Protein AF-A0ABD2QMC4-F1 (afdb_monomer)

Radius of gyration: 24.43 Å; Cα contacts (8 Å, |Δi|>4): 180; chains: 1; bounding box: 41×38×92 Å

pLDDT: mean 71.15, std 22.81, range [29.83, 97.75]

Structure (mmCIF, N/CA/C/O backbone):
data_AF-A0ABD2QMC4-F1
#
_entry.id   AF-A0ABD2QMC4-F1
#
loop_
_atom_site.group_PDB
_atom_site.id
_atom_site.type_symbol
_atom_site.label_atom_id
_atom_site.label_alt_id
_atom_site.label_comp_id
_atom_site.label_asym_id
_atom_site.label_entity_id
_atom_site.label_seq_id
_atom_site.pdbx_PDB_ins_code
_atom_site.Cartn_x
_atom_site.Cartn_y
_atom_site.Cartn_z
_atom_site.occupancy
_atom_site.B_iso_or_equiv
_atom_site.auth_seq_id
_atom_site.auth_comp_id
_atom_site.auth_asym_id
_atom_site.auth_atom_id
_atom_site.pdbx_PDB_model_num
ATOM 1 N N . MET A 1 1 ? 5.573 16.811 -3.457 1.00 61.91 1 MET A N 1
ATOM 2 C CA . MET A 1 1 ? 4.687 16.135 -4.426 1.00 61.91 1 MET A CA 1
ATOM 3 C C . MET A 1 1 ? 3.843 15.176 -3.628 1.00 61.91 1 MET A C 1
ATOM 5 O O . MET A 1 1 ? 4.402 14.516 -2.766 1.00 61.91 1 MET A O 1
ATOM 9 N N . GLU A 1 2 ? 2.540 15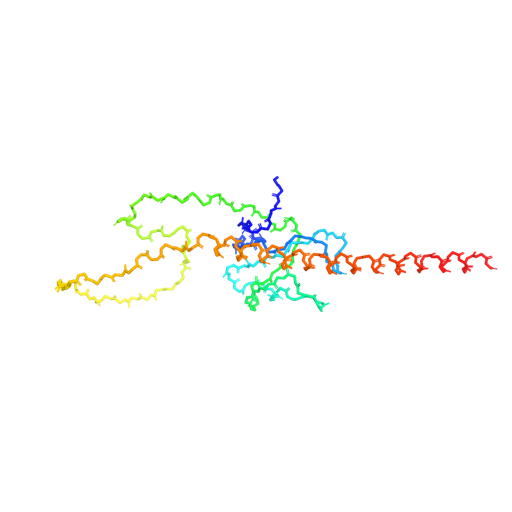.156 -3.865 1.00 88.06 2 GLU A N 1
ATOM 10 C CA . GLU A 1 2 ? 1.643 14.200 -3.220 1.00 88.06 2 GLU A CA 1
ATOM 11 C C . GLU A 1 2 ? 1.618 12.908 -4.040 1.00 88.06 2 GLU A C 1
ATOM 13 O O . GLU A 1 2 ? 1.623 12.954 -5.273 1.00 88.06 2 GLU A O 1
ATOM 18 N N . PHE A 1 3 ? 1.657 11.768 -3.359 1.00 93.50 3 PHE A N 1
ATOM 19 C CA . PHE A 1 3 ? 1.566 10.464 -3.999 1.00 93.50 3 PHE A CA 1
ATOM 20 C C . PHE A 1 3 ? 0.110 10.108 -4.300 1.00 93.50 3 PHE A C 1
ATOM 22 O O . PHE A 1 3 ? -0.778 10.400 -3.503 1.00 93.50 3 PHE A O 1
ATOM 29 N N . ILE A 1 4 ? -0.128 9.416 -5.415 1.00 92.31 4 ILE A N 1
ATOM 30 C CA . ILE A 1 4 ? -1.463 8.941 -5.803 1.00 92.31 4 ILE A CA 1
ATOM 31 C C . ILE A 1 4 ? -1.474 7.432 -6.058 1.00 92.31 4 ILE A C 1
ATOM 33 O O . ILE A 1 4 ? -0.461 6.834 -6.420 1.00 92.31 4 ILE A O 1
ATOM 37 N N . VAL A 1 5 ? -2.636 6.798 -5.888 1.00 90.31 5 VAL A N 1
ATOM 38 C CA . VAL A 1 5 ? -2.830 5.394 -6.286 1.00 90.31 5 VAL A CA 1
ATOM 39 C C . VAL A 1 5 ? -2.607 5.255 -7.798 1.00 90.31 5 VAL A C 1
ATOM 41 O O . VAL A 1 5 ? -2.987 6.129 -8.570 1.00 90.31 5 VAL A O 1
ATOM 44 N N . GLY A 1 6 ? -1.953 4.172 -8.214 1.00 88.25 6 GLY A N 1
ATOM 45 C CA . GLY A 1 6 ? -1.516 3.920 -9.589 1.00 88.25 6 GLY A CA 1
ATOM 46 C C . GLY A 1 6 ? -0.139 4.501 -9.927 1.00 88.25 6 GLY A C 1
ATOM 47 O O . GLY A 1 6 ? 0.441 4.142 -10.951 1.00 88.25 6 GLY A O 1
ATOM 48 N N . GLN A 1 7 ? 0.433 5.357 -9.074 1.00 92.38 7 GLN A N 1
ATOM 49 C CA . GLN A 1 7 ? 1.735 5.966 -9.333 1.00 92.38 7 GLN A CA 1
ATOM 50 C C . GLN A 1 7 ? 2.883 4.956 -9.215 1.00 92.38 7 GLN A C 1
ATOM 52 O O . GLN A 1 7 ? 2.951 4.179 -8.259 1.00 92.38 7 GLN A O 1
ATOM 57 N N . ARG A 1 8 ? 3.834 5.034 -10.159 1.00 94.69 8 ARG A N 1
ATOM 58 C CA . ARG A 1 8 ? 5.117 4.323 -10.092 1.00 94.69 8 ARG A CA 1
ATOM 59 C C . ARG A 1 8 ? 6.045 4.958 -9.064 1.00 94.69 8 ARG A C 1
ATOM 61 O O . ARG A 1 8 ? 6.282 6.169 -9.079 1.00 94.69 8 ARG A O 1
ATOM 68 N N . VAL A 1 9 ? 6.597 4.123 -8.196 1.00 96.25 9 VAL A N 1
ATOM 69 C CA . VAL A 1 9 ? 7.483 4.532 -7.104 1.00 96.25 9 VAL A CA 1
ATOM 70 C C . VAL A 1 9 ? 8.622 3.541 -6.920 1.00 96.25 9 VAL A C 1
ATOM 72 O O . VAL A 1 9 ? 8.569 2.410 -7.401 1.00 96.25 9 VAL A O 1
ATOM 75 N N . LEU A 1 10 ? 9.649 3.987 -6.208 1.00 96.75 10 LEU A N 1
ATOM 76 C CA . LEU A 1 10 ? 10.735 3.159 -5.707 1.00 96.75 10 LEU A CA 1
ATOM 77 C C . LEU A 1 10 ? 10.579 3.026 -4.189 1.00 96.75 10 LEU A C 1
ATOM 79 O O . LEU A 1 10 ? 10.310 4.015 -3.500 1.00 96.75 10 LEU A O 1
ATOM 83 N N . TYR A 1 11 ? 10.744 1.809 -3.677 1.00 96.88 11 TYR A N 1
ATOM 84 C CA . TYR A 1 11 ? 10.557 1.459 -2.275 1.00 96.88 11 TYR A CA 1
ATOM 85 C C . TYR A 1 11 ? 11.881 1.136 -1.575 1.00 96.88 11 TYR A C 1
ATOM 87 O O . TYR A 1 11 ? 12.685 0.324 -2.036 1.00 96.88 11 TYR A O 1
ATOM 95 N N . GLY A 1 12 ? 12.067 1.719 -0.390 1.00 94.56 12 GLY A N 1
ATOM 96 C CA . GLY A 1 12 ? 13.141 1.352 0.528 1.00 94.56 12 GLY A CA 1
ATOM 97 C C . GLY A 1 12 ? 14.530 1.818 0.085 1.00 94.56 12 GLY A C 1
ATOM 98 O O . GLY A 1 12 ? 14.678 2.715 -0.737 1.00 94.56 12 GLY A O 1
ATOM 99 N N . LYS A 1 13 ? 15.570 1.236 0.696 1.00 92.19 13 LYS A N 1
ATOM 100 C CA . LYS A 1 13 ? 16.975 1.595 0.414 1.00 92.19 13 LYS A CA 1
ATOM 101 C C . LYS A 1 13 ? 17.488 1.000 -0.896 1.00 92.19 13 LYS A C 1
ATOM 103 O O . LYS A 1 13 ? 18.397 1.554 -1.496 1.00 92.19 13 LYS A O 1
ATOM 108 N N . GLU A 1 14 ? 16.908 -0.122 -1.301 1.00 92.81 14 GLU A N 1
ATOM 109 C CA . GLU A 1 14 ? 17.258 -0.856 -2.519 1.00 92.81 14 GLU A CA 1
ATOM 110 C C . GLU A 1 14 ? 16.527 -0.309 -3.753 1.00 92.81 14 GLU A C 1
ATOM 112 O O . GLU A 1 14 ? 16.714 -0.825 -4.847 1.00 92.81 14 GLU A O 1
ATOM 117 N N . PHE A 1 15 ? 15.714 0.745 -3.588 1.00 94.81 15 PHE A N 1
ATOM 118 C CA . PHE A 1 15 ? 14.947 1.376 -4.663 1.00 94.81 15 PHE A CA 1
ATOM 119 C C . PHE A 1 15 ? 14.114 0.371 -5.472 1.00 94.81 15 PHE A C 1
ATOM 121 O O . PHE A 1 15 ? 14.063 0.429 -6.699 1.00 94.81 15 PHE A O 1
ATOM 128 N N . LEU A 1 16 ? 13.437 -0.545 -4.776 1.00 96.12 16 LEU A N 1
ATOM 129 C CA . LEU A 1 16 ? 12.651 -1.594 -5.414 1.00 96.12 16 LEU A CA 1
ATOM 130 C C . LEU A 1 16 ? 11.462 -0.980 -6.170 1.00 96.12 16 LEU A C 1
ATOM 132 O O . LEU A 1 16 ? 10.680 -0.245 -5.558 1.00 96.12 16 LEU A O 1
ATOM 136 N N . PRO A 1 17 ? 11.307 -1.247 -7.474 1.00 96.56 17 PRO A N 1
ATOM 137 C CA . PRO A 1 17 ? 10.245 -0.651 -8.267 1.00 96.56 17 PRO A CA 1
ATOM 138 C C . PRO A 1 17 ? 8.878 -1.267 -7.939 1.00 96.56 17 PRO A C 1
ATOM 140 O O . PRO A 1 17 ? 8.754 -2.464 -7.674 1.00 96.56 17 PRO A O 1
ATOM 143 N N . GLY A 1 18 ? 7.840 -0.431 -7.965 1.00 96.31 18 GLY A N 1
ATOM 144 C CA . GLY A 1 18 ? 6.464 -0.864 -7.745 1.00 96.31 18 GLY A CA 1
ATOM 145 C C . GLY A 1 18 ? 5.423 0.213 -8.042 1.00 96.31 18 GLY A C 1
ATOM 146 O O . GLY A 1 18 ? 5.732 1.300 -8.544 1.00 96.31 18 GLY A O 1
ATOM 147 N N . ILE A 1 19 ? 4.168 -0.103 -7.727 1.00 96.25 19 ILE A N 1
ATOM 148 C CA . ILE A 1 19 ? 3.002 0.779 -7.881 1.00 96.25 19 ILE A CA 1
ATOM 149 C C . ILE A 1 19 ? 2.316 0.972 -6.534 1.00 96.25 19 ILE A C 1
ATOM 151 O O . ILE A 1 19 ? 2.139 0.018 -5.776 1.00 96.25 19 ILE A O 1
ATOM 155 N N . ILE A 1 20 ? 1.872 2.197 -6.256 1.00 96.06 20 ILE A N 1
ATOM 156 C CA . ILE A 1 20 ? 0.985 2.468 -5.123 1.00 96.06 20 ILE A CA 1
ATOM 157 C C . ILE A 1 20 ? -0.399 1.889 -5.420 1.00 96.06 20 ILE A C 1
ATOM 159 O O . ILE A 1 20 ? -1.098 2.369 -6.307 1.00 96.06 20 ILE A O 1
ATOM 163 N N . ALA A 1 21 ? -0.823 0.891 -4.656 1.00 94.38 21 ALA A N 1
ATOM 164 C CA . ALA A 1 21 ? -2.144 0.278 -4.767 1.00 94.38 21 ALA A CA 1
ATOM 165 C C . ALA A 1 21 ? -3.131 0.787 -3.711 1.00 94.38 21 ALA A C 1
ATOM 167 O O . ALA A 1 21 ? -4.337 0.660 -3.894 1.00 94.38 21 ALA A O 1
ATOM 168 N N . TYR A 1 22 ? -2.637 1.379 -2.623 1.00 93.81 22 TYR A N 1
ATOM 169 C CA . TYR A 1 22 ? -3.468 1.882 -1.536 1.00 93.81 22 TYR A CA 1
ATOM 170 C C . TYR A 1 22 ? -2.835 3.112 -0.877 1.00 93.81 22 TYR A C 1
ATOM 172 O O . TYR A 1 22 ? -1.627 3.147 -0.651 1.00 93.81 22 TYR A O 1
ATOM 180 N N . ILE A 1 23 ? -3.666 4.096 -0.532 1.00 93.19 23 ILE A N 1
ATOM 181 C CA . ILE A 1 23 ? -3.312 5.234 0.325 1.00 93.19 23 ILE A CA 1
ATOM 182 C C . ILE A 1 23 ? -4.476 5.436 1.285 1.00 93.19 23 ILE A C 1
ATOM 184 O O . ILE A 1 23 ? -5.606 5.662 0.841 1.00 93.19 23 ILE A O 1
ATOM 188 N N . GLY A 1 24 ? -4.211 5.354 2.586 1.00 89.81 24 GLY A N 1
ATOM 189 C CA . GLY A 1 24 ? -5.248 5.579 3.582 1.00 89.81 24 GLY A CA 1
ATOM 190 C C . GLY A 1 24 ? -4.895 5.110 4.992 1.00 89.81 24 GLY A C 1
ATOM 191 O O . GLY A 1 24 ? -3.776 4.654 5.249 1.00 89.81 24 GLY A O 1
ATOM 192 N N . PRO A 1 25 ? -5.836 5.268 5.932 1.00 86.00 25 PRO A N 1
ATOM 193 C CA . PRO A 1 25 ? -5.675 4.796 7.297 1.00 86.00 25 PRO A CA 1
ATOM 194 C C . PRO A 1 25 ? -5.795 3.271 7.381 1.00 86.00 25 PRO A C 1
ATOM 196 O O . PRO A 1 25 ? -6.589 2.652 6.683 1.00 86.00 25 PRO A O 1
ATOM 199 N N . THR A 1 26 ? -5.058 2.652 8.296 1.00 81.75 26 THR A N 1
ATOM 200 C CA . THR A 1 26 ? -5.151 1.206 8.538 1.00 81.75 26 THR A CA 1
ATOM 201 C C . THR A 1 26 ? -5.536 0.931 9.980 1.00 81.75 26 THR A C 1
ATOM 203 O O . THR A 1 26 ? -5.293 1.741 10.870 1.00 81.75 26 THR A O 1
ATOM 206 N N . SER A 1 27 ? -6.085 -0.254 10.252 1.00 73.94 27 SER A N 1
ATOM 207 C CA . SER A 1 27 ? -6.489 -0.638 11.614 1.00 73.94 27 SER A CA 1
ATOM 208 C C . SER A 1 27 ? -5.334 -0.658 12.630 1.00 73.94 27 SER A C 1
ATOM 210 O O . SER A 1 27 ? -5.557 -0.615 13.840 1.00 73.94 27 SER A O 1
ATOM 212 N N . PHE A 1 28 ? -4.088 -0.727 12.158 1.00 74.69 28 PHE A N 1
ATOM 213 C CA . PHE A 1 28 ? -2.889 -0.855 12.985 1.00 74.69 28 PHE A CA 1
ATOM 214 C C . PHE A 1 28 ? -1.990 0.383 12.987 1.00 74.69 28 PHE A C 1
ATOM 216 O O . PHE A 1 28 ? -1.027 0.399 13.753 1.00 74.69 28 PHE A O 1
ATOM 223 N N . SER A 1 29 ? -2.280 1.401 12.174 1.00 81.12 29 SER A N 1
ATOM 224 C CA . SER A 1 29 ? -1.513 2.644 12.143 1.00 81.12 29 SER A CA 1
ATOM 225 C C . SER A 1 29 ? -2.397 3.839 12.461 1.00 81.12 29 SER A C 1
ATOM 227 O O . SER A 1 29 ? -3.514 3.954 11.976 1.00 81.12 29 SER A O 1
ATOM 229 N N . THR A 1 30 ? -1.870 4.766 13.253 1.00 79.25 30 THR A N 1
ATOM 230 C CA . THR A 1 30 ? -2.483 6.081 13.487 1.00 79.25 30 THR A CA 1
ATOM 231 C C . THR A 1 30 ? -2.214 7.060 12.343 1.00 79.25 30 THR A C 1
ATOM 233 O O . THR A 1 30 ? -2.740 8.169 12.346 1.00 79.25 30 THR A O 1
ATOM 236 N N . HIS A 1 31 ? -1.370 6.681 11.380 1.00 87.19 31 HIS A N 1
ATOM 237 C CA . HIS A 1 31 ? -0.958 7.519 10.262 1.00 87.19 31 HIS A CA 1
ATOM 238 C C . HIS A 1 31 ? -1.415 6.928 8.930 1.00 87.19 31 HIS A C 1
ATOM 240 O O . HIS A 1 31 ? -1.731 5.739 8.821 1.00 87.19 31 HIS A O 1
ATOM 246 N N . ILE A 1 32 ? -1.381 7.763 7.889 1.00 88.88 32 ILE A N 1
ATOM 247 C CA . ILE A 1 32 ? -1.562 7.296 6.517 1.00 88.88 32 ILE A CA 1
ATOM 248 C C . ILE A 1 32 ? -0.513 6.227 6.205 1.00 88.88 32 ILE A C 1
ATOM 250 O O . ILE A 1 32 ? 0.691 6.380 6.451 1.00 88.88 32 ILE A O 1
ATOM 254 N N . THR A 1 33 ? -1.016 5.118 5.683 1.00 92.25 33 THR A N 1
ATOM 255 C CA . THR A 1 33 ? -0.249 3.971 5.228 1.00 92.25 33 THR A CA 1
ATOM 256 C C . THR A 1 33 ? -0.385 3.872 3.716 1.00 92.25 33 THR A C 1
ATOM 258 O O . THR A 1 33 ? -1.457 4.094 3.153 1.00 92.25 33 THR A O 1
ATOM 261 N N . TYR A 1 34 ? 0.717 3.512 3.075 1.00 95.62 34 TYR A N 1
ATOM 262 C CA . TYR A 1 34 ? 0.807 3.262 1.649 1.00 9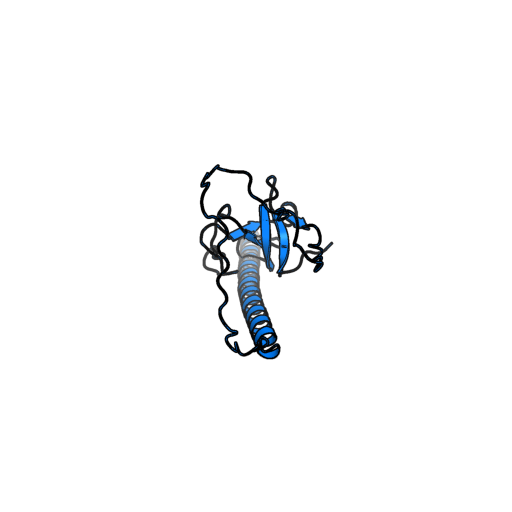5.62 34 TYR A CA 1
ATOM 263 C C . TYR A 1 34 ? 0.922 1.758 1.436 1.00 95.62 34 TYR A C 1
ATOM 265 O O . TYR A 1 34 ? 1.808 1.125 2.010 1.00 95.62 34 TYR A O 1
ATOM 273 N N . GLY A 1 35 ? 0.017 1.195 0.644 1.00 96.19 35 GLY A N 1
ATOM 274 C CA . GLY A 1 35 ? 0.114 -0.176 0.156 1.00 96.19 35 GLY A CA 1
ATOM 275 C C . GLY A 1 35 ? 0.740 -0.179 -1.230 1.00 96.19 35 GLY A C 1
ATOM 276 O O . GLY A 1 35 ? 0.255 0.526 -2.117 1.00 96.19 35 GLY A O 1
ATOM 277 N N . LEU A 1 36 ? 1.813 -0.941 -1.410 1.00 97.75 36 LEU A N 1
ATOM 278 C CA . LEU A 1 36 ? 2.536 -1.078 -2.669 1.00 97.75 36 LEU A CA 1
ATOM 279 C C . LEU A 1 36 ? 2.414 -2.496 -3.210 1.00 97.75 36 LEU A C 1
ATOM 281 O O . LEU A 1 36 ? 2.446 -3.452 -2.436 1.00 97.75 36 LEU A O 1
ATOM 285 N N . ILE A 1 37 ? 2.383 -2.608 -4.534 1.00 97.75 37 ILE A N 1
ATOM 286 C CA . ILE A 1 37 ? 2.640 -3.849 -5.263 1.00 97.75 37 ILE A CA 1
ATOM 287 C C . ILE A 1 37 ? 4.022 -3.703 -5.893 1.00 97.75 37 ILE A C 1
ATOM 289 O O . ILE A 1 37 ? 4.213 -2.855 -6.768 1.00 97.75 37 ILE A O 1
ATOM 293 N N . LEU A 1 38 ? 4.990 -4.472 -5.400 1.00 97.19 38 LEU A N 1
ATOM 294 C CA . LEU A 1 38 ? 6.342 -4.519 -5.948 1.00 97.19 38 LEU A CA 1
ATOM 295 C C . LEU A 1 38 ? 6.370 -5.366 -7.221 1.00 97.19 38 LEU A C 1
ATOM 297 O O . LEU A 1 38 ? 5.634 -6.346 -7.337 1.00 97.19 38 LEU A O 1
ATOM 301 N N . ASP A 1 39 ? 7.255 -5.022 -8.153 1.00 95.75 39 ASP A N 1
ATOM 302 C CA . ASP A 1 39 ? 7.416 -5.796 -9.391 1.00 95.75 39 ASP A CA 1
ATOM 303 C C . ASP A 1 39 ? 8.013 -7.188 -9.119 1.00 95.75 39 ASP A C 1
ATOM 305 O O . ASP A 1 39 ? 7.686 -8.154 -9.803 1.00 95.75 39 ASP A O 1
ATOM 309 N N . SER A 1 40 ? 8.845 -7.296 -8.080 1.00 95.50 40 SER A N 1
ATOM 310 C CA . SER A 1 40 ? 9.514 -8.531 -7.661 1.00 95.50 40 SER A CA 1
ATOM 311 C C . SER A 1 40 ? 9.067 -8.960 -6.260 1.00 95.50 40 SER A C 1
ATOM 313 O O . SER A 1 40 ? 8.731 -8.118 -5.426 1.00 95.50 40 SER A O 1
ATOM 315 N N . ALA A 1 41 ? 9.166 -10.260 -5.965 1.00 97.06 41 ALA A N 1
ATOM 316 C CA . ALA A 1 41 ? 8.739 -10.889 -4.709 1.00 97.06 41 ALA A CA 1
ATOM 317 C C . ALA A 1 41 ? 9.645 -10.570 -3.491 1.00 97.06 41 ALA A C 1
ATOM 319 O O . ALA A 1 41 ? 10.258 -11.457 -2.902 1.00 97.06 41 ALA A O 1
ATOM 320 N N . HIS A 1 42 ? 9.756 -9.290 -3.132 1.00 96.62 42 HIS A N 1
ATOM 321 C CA . HIS A 1 42 ? 10.551 -8.776 -2.001 1.00 96.62 42 HIS A CA 1
ATOM 322 C C . HIS A 1 42 ? 9.684 -8.135 -0.903 1.00 96.62 42 HIS A C 1
ATOM 324 O O . HIS A 1 42 ? 10.183 -7.526 0.045 1.00 96.62 42 HIS A O 1
ATOM 330 N N . GLY A 1 43 ? 8.369 -8.221 -1.056 1.00 96.19 43 GLY A N 1
ATOM 331 C CA . GLY A 1 43 ? 7.386 -7.802 -0.078 1.00 96.19 43 GLY A CA 1
ATOM 332 C C . GLY A 1 43 ? 7.148 -8.851 1.001 1.00 96.19 43 GLY A C 1
ATOM 333 O O . GLY A 1 43 ? 7.829 -9.868 1.102 1.00 96.19 43 GLY A O 1
ATOM 334 N N . ASN A 1 44 ? 6.156 -8.580 1.838 1.00 96.00 44 ASN A N 1
ATOM 335 C CA . ASN A 1 44 ? 5.830 -9.395 3.009 1.00 96.00 44 ASN A CA 1
ATOM 336 C C . ASN A 1 44 ? 4.325 -9.639 3.172 1.00 96.00 44 ASN A C 1
ATOM 338 O O . ASN A 1 44 ? 3.873 -10.063 4.235 1.00 96.00 44 ASN A O 1
ATOM 342 N N . SER A 1 45 ? 3.541 -9.321 2.147 1.00 94.44 45 SER A N 1
ATOM 343 C CA . SER A 1 45 ? 2.094 -9.495 2.142 1.00 94.44 45 SER A CA 1
ATOM 344 C C . SER A 1 45 ? 1.586 -9.758 0.725 1.00 94.44 45 SER A C 1
ATOM 346 O O . SER A 1 45 ? 2.315 -9.595 -0.250 1.00 94.44 45 SER A O 1
ATOM 348 N N . ASP A 1 46 ? 0.327 -10.159 0.622 1.00 95.25 46 ASP A N 1
ATOM 349 C CA . ASP A 1 46 ? -0.473 -10.282 -0.605 1.00 95.25 46 ASP A CA 1
ATOM 350 C C . ASP A 1 46 ? -1.532 -9.152 -0.697 1.00 95.25 46 ASP A C 1
ATOM 352 O O . ASP A 1 46 ? -2.499 -9.231 -1.459 1.00 95.25 46 ASP A O 1
ATOM 356 N N . GLY A 1 47 ? -1.389 -8.110 0.132 1.00 90.94 47 GLY A N 1
ATOM 357 C CA . GLY A 1 47 ? -2.368 -7.031 0.297 1.00 90.94 47 GLY A CA 1
ATOM 358 C C . GLY A 1 47 ? -3.478 -7.312 1.321 1.00 90.94 47 GLY A C 1
ATOM 359 O O . GLY A 1 47 ? -4.322 -6.441 1.560 1.00 90.94 47 GLY A O 1
ATOM 360 N N . TYR A 1 48 ? -3.467 -8.479 1.976 1.00 88.31 48 TYR A N 1
ATOM 361 C CA . TYR A 1 48 ? -4.296 -8.771 3.145 1.00 88.31 48 TYR A CA 1
ATOM 362 C C . TYR A 1 48 ? -3.515 -8.554 4.442 1.00 88.31 48 TYR A C 1
ATOM 364 O O . TYR A 1 48 ? -2.406 -9.059 4.619 1.00 88.31 48 TYR A O 1
ATOM 372 N N . LEU A 1 49 ? -4.089 -7.809 5.386 1.00 83.81 49 LEU A N 1
ATOM 373 C CA . LEU A 1 49 ? -3.434 -7.519 6.655 1.00 83.81 49 LEU A CA 1
ATOM 374 C C . LEU A 1 49 ? -4.447 -7.417 7.799 1.00 83.81 49 LEU A C 1
ATOM 376 O O . LEU A 1 49 ? -5.386 -6.625 7.761 1.00 83.81 49 LEU A O 1
ATOM 380 N N . LYS A 1 50 ? -4.232 -8.225 8.846 1.00 82.56 50 LYS A N 1
ATOM 381 C CA . LYS A 1 50 ? -5.049 -8.269 10.077 1.00 82.56 50 LYS A CA 1
ATOM 382 C C . LYS A 1 50 ? -6.561 -8.403 9.840 1.00 82.56 50 LYS A C 1
ATOM 384 O O . LYS A 1 50 ? -7.346 -7.734 10.506 1.00 82.56 50 LYS A O 1
ATOM 389 N N . GLY A 1 51 ? -6.967 -9.267 8.914 1.00 80.88 51 GLY A N 1
ATOM 390 C CA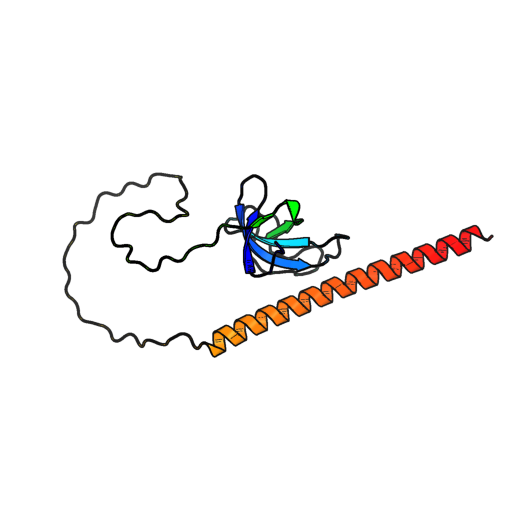 . GLY A 1 51 ? -8.388 -9.524 8.668 1.00 80.88 51 GLY A CA 1
ATOM 391 C C . GLY A 1 51 ? -9.006 -8.703 7.536 1.00 80.88 51 GLY A C 1
ATOM 392 O O . GLY A 1 51 ? -10.173 -8.909 7.228 1.00 80.88 51 GLY A O 1
ATOM 393 N N . PHE A 1 52 ? -8.249 -7.783 6.926 1.00 80.81 52 PHE A N 1
ATOM 394 C CA . PHE A 1 52 ? -8.767 -6.857 5.916 1.00 80.81 52 PHE A CA 1
ATOM 395 C C . PHE A 1 52 ? -7.937 -6.891 4.655 1.00 80.81 52 PHE A C 1
ATOM 397 O O . PHE A 1 52 ? -6.706 -6.948 4.705 1.00 80.81 52 PHE A O 1
ATOM 404 N N . ARG A 1 53 ? -8.630 -6.828 3.523 1.00 88.38 53 ARG A N 1
ATOM 405 C CA . ARG A 1 53 ? -8.000 -6.705 2.222 1.00 88.38 53 ARG A CA 1
ATOM 406 C C . ARG A 1 53 ? -7.941 -5.235 1.830 1.00 88.38 53 ARG A C 1
ATOM 408 O O . ARG A 1 53 ? -8.972 -4.586 1.747 1.00 88.38 53 ARG A O 1
ATOM 415 N N . TYR A 1 54 ? -6.731 -4.738 1.598 1.00 86.06 54 TYR A N 1
ATOM 416 C CA . TYR A 1 54 ? -6.492 -3.356 1.169 1.00 86.06 54 TYR A CA 1
ATOM 417 C C . TYR A 1 54 ? -6.159 -3.270 -0.322 1.00 86.06 54 TYR A C 1
ATOM 419 O O . TYR A 1 54 ? -6.377 -2.239 -0.943 1.00 86.06 54 TYR A O 1
ATOM 427 N N . PHE A 1 55 ? -5.587 -4.339 -0.879 1.00 91.56 55 PHE A N 1
ATOM 428 C CA . PHE A 1 55 ? -5.338 -4.520 -2.305 1.00 91.56 55 PHE A CA 1
ATOM 429 C C . PHE A 1 55 ? -5.125 -6.015 -2.603 1.00 91.56 55 PHE A C 1
ATOM 431 O O . PHE A 1 55 ? -5.086 -6.850 -1.692 1.00 91.56 55 PHE A O 1
ATOM 438 N N . HIS A 1 56 ? -5.021 -6.365 -3.882 1.00 92.12 56 HIS A N 1
ATOM 439 C CA . HIS A 1 56 ? -4.687 -7.716 -4.336 1.00 92.12 56 HIS A CA 1
ATOM 440 C C . HIS A 1 56 ? -3.330 -7.700 -5.035 1.00 92.12 56 HIS A C 1
ATOM 442 O O . HIS A 1 56 ? -3.073 -6.817 -5.853 1.00 92.12 56 HIS A O 1
ATOM 448 N N . CYS A 1 57 ? -2.482 -8.676 -4.728 1.00 92.44 57 CYS A N 1
ATOM 449 C CA . CYS A 1 57 ? -1.246 -8.952 -5.454 1.00 92.44 57 CYS A CA 1
ATOM 450 C C . CYS A 1 57 ? -0.787 -10.388 -5.202 1.00 92.44 57 CYS A C 1
ATOM 452 O O . CYS A 1 57 ? -1.346 -11.082 -4.348 1.00 92.44 57 CYS A O 1
ATOM 454 N N . ASP A 1 58 ? 0.236 -10.813 -5.938 1.00 95.56 58 ASP A N 1
ATOM 455 C CA . ASP A 1 58 ? 0.861 -12.111 -5.725 1.00 95.56 58 ASP A CA 1
ATOM 456 C C . ASP A 1 58 ? 1.536 -12.191 -4.340 1.00 95.56 58 ASP A C 1
ATOM 458 O O . ASP A 1 58 ? 1.950 -11.168 -3.773 1.00 95.56 58 ASP A O 1
ATOM 462 N N . PRO A 1 59 ? 1.668 -13.398 -3.762 1.00 95.06 59 PRO A N 1
ATOM 463 C CA . PRO A 1 59 ? 2.338 -13.581 -2.481 1.00 95.06 59 PRO A CA 1
ATOM 464 C C . PRO A 1 59 ? 3.743 -12.974 -2.480 1.00 95.06 59 PRO A C 1
ATOM 466 O O . PRO A 1 59 ? 4.532 -13.211 -3.389 1.00 95.06 59 PRO A O 1
ATOM 469 N N . ASN A 1 60 ? 4.075 -12.229 -1.425 1.00 95.94 60 ASN A N 1
ATOM 470 C CA . ASN A 1 60 ? 5.349 -11.519 -1.265 1.00 95.94 60 ASN A CA 1
ATOM 471 C C . ASN A 1 60 ? 5.579 -10.368 -2.258 1.00 95.94 60 ASN A C 1
ATOM 473 O O . ASN A 1 60 ? 6.702 -9.890 -2.363 1.00 95.94 60 ASN A O 1
ATOM 477 N N . HIS A 1 61 ? 4.558 -9.867 -2.954 1.00 97.75 61 HIS A N 1
ATOM 478 C CA . HIS A 1 61 ? 4.677 -8.618 -3.723 1.00 97.75 61 HIS A CA 1
ATOM 479 C C . HIS A 1 61 ? 4.163 -7.401 -2.950 1.00 97.75 61 HIS A C 1
ATOM 481 O O . HIS A 1 61 ? 4.580 -6.272 -3.205 1.00 97.75 61 HIS A O 1
ATOM 487 N N . GLY A 1 62 ? 3.275 -7.610 -1.983 1.00 97.50 62 GLY A N 1
ATOM 488 C CA . GLY A 1 62 ? 2.648 -6.546 -1.218 1.00 97.50 62 GLY A CA 1
ATOM 489 C C . GLY A 1 62 ? 3.537 -6.005 -0.104 1.00 97.50 62 GLY A C 1
ATOM 490 O O . GLY A 1 62 ? 4.121 -6.769 0.672 1.00 97.50 62 GLY A O 1
ATOM 491 N N . VAL A 1 63 ? 3.560 -4.681 0.045 1.00 97.00 63 VAL A N 1
ATOM 492 C CA . VAL A 1 63 ? 4.207 -3.985 1.167 1.00 97.00 63 VAL A CA 1
ATOM 493 C C . VAL A 1 63 ? 3.297 -2.899 1.723 1.00 97.00 63 VAL A C 1
ATOM 495 O O . VAL A 1 63 ? 2.709 -2.133 0.968 1.00 97.00 63 VAL A O 1
ATOM 498 N N . PHE A 1 64 ? 3.251 -2.778 3.050 1.00 95.69 64 PHE A N 1
ATOM 499 C CA . PHE A 1 64 ? 2.674 -1.624 3.739 1.00 95.69 64 PHE A CA 1
ATOM 500 C C . PHE A 1 64 ? 3.792 -0.753 4.316 1.00 95.69 64 PHE A C 1
ATOM 502 O O . PHE A 1 64 ? 4.623 -1.234 5.090 1.00 95.69 64 PHE A O 1
ATOM 509 N N . CYS A 1 65 ? 3.827 0.531 3.961 1.00 95.12 65 CYS A N 1
ATOM 510 C CA . CYS A 1 65 ? 4.865 1.452 4.418 1.00 95.12 65 CYS A CA 1
ATOM 511 C C . CYS A 1 65 ? 4.356 2.881 4.654 1.00 95.12 65 CYS A C 1
ATOM 513 O O . CYS A 1 65 ? 3.216 3.230 4.357 1.00 95.12 65 CYS A O 1
ATOM 515 N N . HIS A 1 66 ? 5.234 3.729 5.189 1.00 94.62 66 HIS A N 1
ATOM 516 C CA . HIS A 1 66 ? 5.013 5.172 5.285 1.00 94.62 66 HIS A CA 1
ATOM 517 C C . HIS A 1 66 ? 5.682 5.908 4.124 1.00 94.62 66 HIS A C 1
ATOM 519 O O . HIS A 1 66 ? 6.653 5.416 3.551 1.00 94.62 66 HIS A O 1
ATOM 525 N N . GLU A 1 67 ? 5.219 7.129 3.859 1.00 94.38 67 GLU A N 1
ATOM 526 C CA . GLU A 1 67 ? 5.687 8.003 2.774 1.00 94.38 67 GLU A CA 1
ATOM 527 C C . GLU A 1 67 ? 7.215 8.132 2.700 1.00 94.38 67 GLU A C 1
ATOM 529 O O . GLU A 1 67 ? 7.792 8.093 1.622 1.00 94.38 67 GLU A O 1
ATOM 534 N N . LYS A 1 68 ? 7.901 8.183 3.851 1.00 94.50 68 LYS A N 1
ATOM 535 C CA . LYS A 1 68 ? 9.371 8.299 3.939 1.00 94.50 68 LYS A CA 1
ATOM 536 C C . LYS A 1 68 ? 10.143 7.151 3.273 1.00 94.50 68 LYS A C 1
ATOM 538 O O . LYS A 1 68 ? 11.358 7.244 3.127 1.00 94.50 68 LYS A O 1
ATOM 543 N N . LYS A 1 69 ? 9.478 6.035 2.967 1.00 95.88 69 LYS A N 1
ATOM 544 C CA . LYS A 1 69 ? 10.065 4.879 2.275 1.00 95.88 69 LYS A CA 1
ATOM 545 C C . LYS A 1 69 ? 9.862 4.932 0.762 1.00 95.88 69 LYS A C 1
ATOM 547 O O . LYS A 1 69 ? 10.333 4.019 0.091 1.00 95.88 69 LYS A O 1
ATOM 552 N N . LEU A 1 70 ? 9.161 5.946 0.258 1.00 95.88 70 LEU A N 1
ATOM 553 C CA . LEU A 1 70 ? 8.820 6.101 -1.145 1.00 95.88 70 LEU A CA 1
ATOM 554 C C . LEU A 1 70 ? 9.671 7.182 -1.793 1.00 95.88 70 LEU A C 1
ATOM 556 O O . LEU A 1 70 ? 9.906 8.249 -1.226 1.00 95.88 70 LEU A O 1
ATOM 560 N N . VAL A 1 71 ? 10.061 6.918 -3.030 1.00 95.19 71 VAL A N 1
ATOM 561 C CA . VAL A 1 71 ? 10.628 7.908 -3.939 1.00 95.19 71 VAL A CA 1
ATOM 562 C C . VAL A 1 71 ? 9.817 7.857 -5.227 1.00 95.19 71 VAL A C 1
ATOM 564 O O . VAL A 1 71 ? 9.524 6.773 -5.731 1.00 95.19 71 VAL A O 1
ATOM 567 N N . ALA A 1 72 ? 9.419 9.016 -5.753 1.00 92.88 72 ALA A N 1
ATOM 568 C CA . ALA A 1 72 ? 8.740 9.071 -7.043 1.00 92.88 72 ALA A CA 1
ATOM 569 C C . ALA A 1 72 ? 9.663 8.491 -8.122 1.00 92.88 72 ALA A C 1
ATOM 571 O O . ALA A 1 72 ? 10.819 8.907 -8.237 1.00 92.88 72 ALA A O 1
ATOM 572 N N . ALA A 1 73 ? 9.164 7.525 -8.894 1.00 88.44 73 ALA A N 1
ATOM 573 C CA . ALA A 1 73 ? 9.922 7.029 -10.029 1.00 88.44 73 ALA A CA 1
ATOM 574 C C . ALA A 1 73 ? 10.048 8.148 -11.082 1.00 88.44 73 ALA A C 1
ATOM 576 O O . ALA A 1 73 ? 9.130 8.969 -11.211 1.00 88.44 73 ALA A O 1
ATOM 577 N N . PRO A 1 74 ? 11.154 8.198 -11.845 1.00 79.44 74 PRO A N 1
ATOM 578 C CA . PRO A 1 74 ? 11.264 9.107 -12.976 1.00 79.44 74 PRO A CA 1
ATOM 579 C C . PRO A 1 74 ? 10.076 8.906 -13.927 1.00 79.44 74 PRO A C 1
ATOM 581 O O . PRO A 1 74 ? 9.63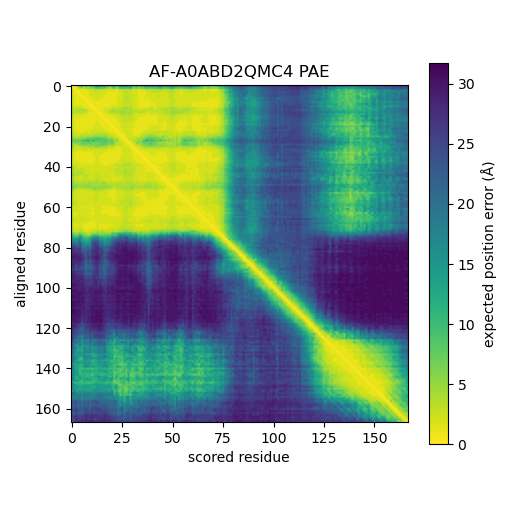1 7.767 -14.103 1.00 79.44 74 PRO A O 1
ATOM 584 N N . PRO A 1 75 ? 9.551 9.972 -14.555 1.00 68.25 75 PRO A N 1
ATOM 585 C CA . PRO A 1 75 ? 8.537 9.812 -15.584 1.00 68.25 75 PRO A CA 1
ATOM 586 C C . PRO A 1 75 ? 9.104 8.912 -16.683 1.00 68.25 75 PRO A C 1
ATOM 588 O O . PRO A 1 75 ? 10.116 9.237 -17.305 1.00 68.25 75 PRO A O 1
ATOM 591 N N . VAL A 1 76 ? 8.461 7.766 -16.909 1.00 58.88 76 VAL A N 1
ATOM 592 C CA . VAL A 1 76 ? 8.746 6.925 -18.071 1.00 58.88 76 VAL A CA 1
ATOM 593 C C . VAL A 1 76 ? 8.301 7.699 -19.303 1.00 58.88 76 VAL A C 1
ATOM 595 O O . VAL A 1 76 ? 7.121 7.746 -19.643 1.00 58.88 76 VAL A O 1
ATOM 598 N N . ILE A 1 77 ? 9.248 8.378 -19.945 1.00 48.72 77 ILE A N 1
ATOM 599 C CA . ILE A 1 77 ? 9.011 9.005 -21.238 1.00 48.72 77 ILE A CA 1
ATOM 600 C C . ILE A 1 77 ? 8.892 7.849 -22.226 1.00 48.72 77 ILE A C 1
ATOM 602 O O . ILE A 1 77 ? 9.891 7.251 -22.622 1.00 48.72 77 ILE A O 1
ATOM 606 N N . SER A 1 78 ? 7.665 7.485 -22.585 1.00 45.75 78 SER A N 1
ATOM 607 C CA . SER A 1 78 ? 7.399 6.551 -23.670 1.00 45.75 78 SER A CA 1
ATOM 608 C C . SER A 1 78 ? 7.786 7.217 -24.990 1.00 45.75 78 SER A C 1
ATOM 610 O O . SER A 1 78 ? 6.954 7.751 -25.722 1.00 45.75 78 SER A O 1
ATOM 612 N N . PHE A 1 79 ? 9.081 7.202 -25.306 1.00 40.28 79 PHE A N 1
ATOM 613 C CA . PHE A 1 79 ? 9.558 7.495 -26.647 1.00 40.28 79 PHE A CA 1
ATOM 614 C C . PHE A 1 79 ? 9.098 6.362 -27.564 1.00 40.28 79 PHE A C 1
ATOM 616 O O . PHE A 1 79 ? 9.769 5.356 -27.762 1.00 40.28 79 PHE A O 1
ATOM 623 N N . THR A 1 80 ? 7.914 6.535 -28.145 1.00 46.44 80 THR A N 1
ATOM 624 C CA . THR A 1 80 ? 7.499 5.810 -29.345 1.00 46.44 80 THR A CA 1
ATOM 625 C C . THR A 1 80 ? 8.291 6.354 -30.533 1.00 46.44 80 THR A C 1
ATOM 627 O O . THR A 1 80 ? 7.775 7.068 -31.391 1.00 46.44 80 THR A O 1
ATOM 630 N N . HIS A 1 81 ? 9.583 6.042 -30.594 1.00 41.31 81 HIS A N 1
ATOM 631 C CA . HIS A 1 81 ? 10.354 6.216 -31.817 1.00 41.31 81 HIS A CA 1
ATOM 632 C C . HIS A 1 81 ? 11.273 5.022 -32.044 1.00 41.31 81 HIS A C 1
ATOM 634 O O . HIS A 1 81 ? 12.300 4.880 -31.397 1.00 41.31 81 H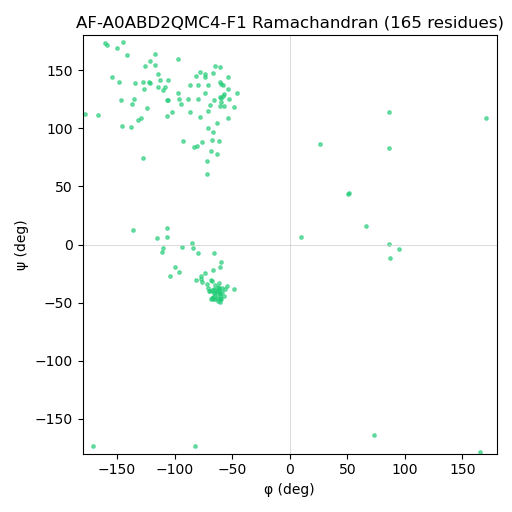IS A O 1
ATOM 640 N N . ARG A 1 82 ? 10.801 4.161 -32.959 1.00 38.00 82 ARG A N 1
ATOM 641 C CA . ARG A 1 82 ? 11.501 3.117 -33.723 1.00 38.00 82 ARG A CA 1
ATOM 642 C C . ARG A 1 82 ? 12.753 2.549 -33.051 1.00 38.00 82 ARG A C 1
ATOM 644 O O . ARG A 1 82 ? 13.870 2.960 -33.340 1.00 38.00 82 ARG A O 1
ATOM 651 N N . TYR A 1 83 ? 12.527 1.551 -32.209 1.00 42.12 83 TYR A N 1
ATOM 652 C CA . TYR A 1 83 ? 13.566 0.653 -31.732 1.00 42.12 83 TYR A CA 1
ATOM 653 C C . TYR A 1 83 ? 13.787 -0.443 -32.781 1.00 42.12 83 TYR A C 1
ATOM 655 O O . TYR A 1 83 ? 13.167 -1.499 -32.711 1.00 42.12 83 TYR A O 1
ATOM 663 N N . GLU A 1 84 ? 14.606 -0.163 -33.793 1.00 48.91 84 GLU A N 1
ATOM 664 C CA . GLU A 1 84 ? 15.171 -1.217 -34.654 1.00 48.91 84 GLU A CA 1
ATOM 665 C C . GLU A 1 84 ? 16.675 -1.417 -34.456 1.00 48.91 84 GLU A C 1
ATOM 667 O O . GLU A 1 84 ? 17.206 -2.387 -34.969 1.00 48.91 84 GLU A O 1
ATOM 672 N N . ASP A 1 85 ? 17.347 -0.632 -33.611 1.00 39.16 85 ASP A N 1
ATOM 673 C CA . ASP A 1 85 ? 18.750 -0.884 -33.279 1.00 39.16 85 ASP A CA 1
ATOM 674 C C . ASP A 1 85 ? 19.002 -0.753 -31.768 1.00 39.16 85 ASP A C 1
ATOM 676 O O . ASP A 1 85 ? 18.758 0.292 -31.166 1.00 39.16 85 ASP A O 1
ATOM 680 N N . SER A 1 86 ? 19.562 -1.824 -31.190 1.00 43.62 86 SER A N 1
ATOM 681 C CA . SER A 1 86 ? 20.201 -1.964 -29.863 1.00 43.62 86 SER A CA 1
ATOM 682 C C . SER A 1 86 ? 19.328 -2.280 -28.638 1.00 43.62 86 SER A C 1
ATOM 684 O O . SER A 1 86 ? 19.019 -1.395 -27.880 1.00 43.62 86 SER A O 1
ATOM 686 N N . CYS A 1 87 ? 18.992 -3.550 -28.387 1.00 37.56 87 CYS A N 1
ATOM 687 C CA . CYS A 1 87 ? 18.775 -4.283 -27.104 1.00 37.56 87 CYS A CA 1
ATOM 688 C C . CYS A 1 87 ? 18.687 -3.649 -25.670 1.00 37.56 87 CYS A C 1
ATOM 690 O O . CYS A 1 87 ? 18.599 -4.407 -24.705 1.00 37.56 87 CYS A O 1
ATOM 692 N N . ALA A 1 88 ? 18.673 -2.341 -25.434 1.00 41.75 88 ALA A N 1
ATOM 693 C CA . ALA A 1 88 ? 18.615 -1.732 -24.105 1.00 41.75 88 ALA A CA 1
ATOM 694 C C . ALA A 1 88 ? 17.173 -1.425 -23.650 1.00 41.75 88 ALA A C 1
ATOM 696 O O . ALA A 1 88 ? 16.653 -0.321 -23.799 1.00 41.75 88 ALA A O 1
ATOM 697 N N . SER A 1 89 ? 16.534 -2.403 -23.004 1.00 41.12 89 SER A N 1
ATOM 698 C CA . SER A 1 89 ? 15.475 -2.093 -22.034 1.00 41.12 89 SER A CA 1
ATOM 699 C C . SER A 1 89 ? 16.064 -1.221 -20.906 1.00 41.12 89 SER A C 1
ATOM 701 O O . SER A 1 89 ? 17.148 -1.539 -20.412 1.00 41.12 89 SER A O 1
ATOM 703 N N . PRO A 1 90 ? 15.379 -0.165 -20.419 1.00 44.47 90 PRO A N 1
ATOM 704 C CA . PRO A 1 90 ? 15.820 0.585 -19.236 1.00 44.47 90 PRO A CA 1
ATOM 705 C C . PRO A 1 90 ? 15.777 -0.240 -17.936 1.00 44.47 90 PRO A C 1
ATOM 707 O O . PRO A 1 90 ? 16.248 0.223 -16.900 1.00 44.47 90 PRO A O 1
ATOM 710 N N . TYR A 1 91 ? 15.216 -1.453 -17.987 1.00 35.78 91 TYR A N 1
ATOM 711 C CA . TYR A 1 91 ? 15.207 -2.433 -16.907 1.00 35.78 91 TYR A CA 1
ATOM 712 C C . TYR A 1 91 ? 15.731 -3.772 -17.438 1.00 35.78 91 TYR A C 1
ATOM 714 O O . TYR A 1 91 ? 14.954 -4.694 -17.683 1.00 35.78 91 TYR A O 1
ATOM 722 N N . THR A 1 92 ? 17.041 -3.886 -17.657 1.00 35.38 92 THR A N 1
ATOM 723 C CA . THR A 1 92 ? 17.682 -5.193 -17.862 1.00 35.38 92 THR A CA 1
ATOM 724 C C . THR A 1 92 ? 18.386 -5.593 -16.570 1.00 35.38 92 THR A C 1
ATOM 726 O O . THR A 1 92 ? 19.322 -4.932 -16.123 1.00 35.38 92 THR A O 1
ATOM 729 N N . TYR A 1 93 ? 17.882 -6.664 -15.959 1.00 34.50 93 TYR A N 1
ATOM 730 C CA . TYR A 1 93 ? 18.481 -7.370 -14.830 1.00 34.50 93 TYR A CA 1
ATOM 731 C C . TYR A 1 93 ? 19.862 -7.889 -15.267 1.00 34.50 93 TYR A C 1
ATOM 733 O O . TYR A 1 93 ? 19.957 -8.657 -16.222 1.00 34.50 93 TYR A O 1
ATOM 741 N N . ALA A 1 94 ? 20.936 -7.450 -14.612 1.00 34.53 94 ALA A N 1
ATOM 742 C CA . ALA A 1 94 ? 22.242 -8.080 -14.766 1.00 34.53 94 ALA A CA 1
ATOM 743 C C . ALA A 1 94 ? 22.244 -9.360 -13.920 1.00 34.53 94 ALA A C 1
ATOM 745 O O . ALA A 1 94 ? 22.219 -9.279 -12.693 1.00 34.53 94 ALA A O 1
ATOM 746 N N . GLY A 1 95 ? 22.233 -10.525 -14.564 1.00 30.75 95 GLY A N 1
ATOM 747 C CA . GLY A 1 95 ? 22.348 -11.805 -13.873 1.00 30.75 95 GLY A CA 1
ATOM 748 C C . GLY A 1 95 ? 22.087 -13.000 -14.782 1.00 30.75 95 GLY A C 1
ATOM 749 O O . GLY A 1 95 ? 20.942 -13.265 -15.123 1.00 30.75 95 GLY A O 1
ATOM 750 N N . ASP A 1 96 ? 23.179 -13.702 -15.071 1.00 31.98 96 ASP A N 1
ATOM 751 C CA . ASP A 1 96 ? 23.320 -15.072 -15.569 1.00 31.98 96 ASP A CA 1
ATOM 752 C C . ASP A 1 96 ? 23.253 -15.331 -17.086 1.00 31.98 96 ASP A C 1
ATOM 754 O O . ASP A 1 96 ? 22.254 -15.167 -17.781 1.00 31.98 96 ASP A O 1
ATOM 758 N N . GLU A 1 97 ? 24.419 -15.764 -17.568 1.00 41.03 97 GLU A N 1
ATOM 759 C CA . GLU A 1 97 ? 24.753 -16.225 -18.905 1.00 41.03 97 GLU A CA 1
ATOM 760 C C . GLU A 1 97 ? 23.907 -17.448 -19.295 1.00 41.03 97 GLU A C 1
ATOM 762 O O . GLU A 1 97 ? 23.928 -18.478 -18.621 1.00 41.03 97 GLU A O 1
ATOM 767 N N . TYR A 1 98 ? 23.225 -17.372 -20.439 1.00 30.19 98 TYR A N 1
ATOM 768 C CA . TYR A 1 98 ? 22.838 -18.562 -21.193 1.00 30.19 98 TYR A CA 1
ATOM 769 C C . TYR A 1 98 ? 23.224 -18.351 -22.656 1.00 30.19 98 TYR A C 1
ATOM 771 O O . TYR A 1 98 ? 22.653 -17.524 -23.366 1.00 30.19 98 TYR A O 1
ATOM 779 N N . PHE A 1 99 ? 24.274 -19.057 -23.058 1.00 30.34 99 PHE A N 1
ATOM 780 C CA . PHE A 1 99 ? 24.812 -19.100 -24.409 1.00 30.34 99 PHE A CA 1
ATOM 781 C C . PHE A 1 99 ? 23.950 -20.061 -25.235 1.00 30.34 99 PHE A C 1
ATOM 783 O O . PHE A 1 99 ? 23.804 -21.217 -24.842 1.00 30.34 99 PHE A O 1
ATOM 790 N N . ASP A 1 100 ? 23.417 -19.616 -26.373 1.00 29.83 100 ASP A N 1
ATOM 791 C CA . ASP A 1 100 ? 23.144 -20.539 -27.478 1.00 29.83 100 ASP A CA 1
ATOM 792 C C . ASP A 1 100 ? 23.371 -19.850 -28.834 1.00 29.83 100 ASP A C 1
ATOM 794 O O . ASP A 1 100 ? 22.579 -19.030 -29.307 1.00 29.83 100 ASP A O 1
ATOM 798 N N . GLU A 1 101 ? 24.518 -20.167 -29.436 1.00 46.03 101 GLU A N 1
ATOM 799 C CA . GLU A 1 101 ? 24.858 -19.903 -30.831 1.00 46.03 101 GLU A CA 1
ATOM 800 C C . GLU A 1 101 ? 24.222 -20.986 -31.715 1.00 46.03 101 GLU A C 1
ATOM 802 O O . GLU A 1 101 ? 24.882 -21.960 -32.070 1.00 46.03 101 GLU A O 1
ATOM 807 N N . ASN A 1 102 ? 22.956 -20.823 -32.110 1.00 35.25 102 ASN A N 1
ATOM 808 C CA . ASN A 1 102 ? 22.468 -21.328 -33.401 1.00 35.25 102 ASN A CA 1
ATOM 809 C C . ASN A 1 102 ? 20.997 -20.975 -33.653 1.00 35.25 102 ASN A C 1
ATOM 811 O O . ASN A 1 102 ? 20.106 -21.577 -33.067 1.00 35.25 102 ASN A O 1
ATOM 815 N N . CYS A 1 103 ? 20.726 -20.110 -34.630 1.00 32.22 103 CYS A N 1
ATOM 816 C CA . CYS A 1 103 ? 19.856 -20.496 -35.746 1.00 32.22 103 CYS A CA 1
ATOM 817 C C . CYS A 1 103 ? 19.977 -19.459 -36.864 1.00 32.22 103 CYS A C 1
ATOM 819 O O . CYS A 1 103 ? 19.589 -18.299 -36.722 1.00 32.22 103 CYS A O 1
ATOM 821 N N . SER A 1 104 ? 20.568 -19.889 -37.972 1.00 37.25 104 SER A N 1
ATOM 822 C CA . SER A 1 104 ? 20.755 -19.110 -39.185 1.00 37.25 104 SER A CA 1
ATOM 823 C C . SER A 1 104 ? 19.422 -18.617 -39.751 1.00 37.25 104 SER A C 1
ATOM 825 O O . SER A 1 104 ? 18.450 -19.368 -39.846 1.00 37.25 104 SER A O 1
ATOM 827 N N . ALA A 1 105 ? 19.418 -17.353 -40.174 1.00 42.94 105 ALA A N 1
ATOM 828 C CA . ALA A 1 105 ? 18.348 -16.748 -40.948 1.00 42.94 105 ALA A CA 1
ATOM 829 C C . ALA A 1 105 ? 17.954 -17.659 -42.122 1.00 42.94 105 ALA A C 1
ATOM 831 O O . ALA A 1 105 ? 18.765 -17.938 -43.006 1.00 42.94 105 ALA A O 1
ATOM 832 N N . SER A 1 106 ? 16.702 -18.112 -42.127 1.00 38.09 106 SER A N 1
ATOM 833 C CA . SER A 1 106 ? 16.061 -18.670 -43.312 1.00 38.09 106 SER A CA 1
ATOM 834 C C . SER A 1 106 ? 14.781 -17.890 -43.580 1.00 38.09 106 SER A C 1
ATOM 836 O O . SER A 1 106 ? 13.875 -17.813 -42.753 1.00 38.09 106 SER A O 1
ATOM 838 N N . GLU A 1 107 ? 14.764 -17.246 -44.744 1.00 45.22 107 GLU A N 1
ATOM 839 C CA . GLU A 1 107 ? 13.601 -16.597 -45.326 1.00 45.22 107 GLU A CA 1
ATOM 840 C C . GLU A 1 107 ? 12.496 -17.637 -45.532 1.00 45.22 107 GLU A C 1
ATOM 842 O O . GLU A 1 107 ? 12.682 -18.625 -46.243 1.00 45.22 107 GLU A O 1
ATOM 847 N N . ILE A 1 108 ? 11.325 -17.405 -44.941 1.00 38.12 108 ILE A N 1
ATOM 848 C CA . ILE A 1 108 ? 10.105 -18.129 -45.291 1.00 38.12 108 ILE A CA 1
ATOM 849 C C . ILE A 1 108 ? 9.011 -17.096 -45.561 1.00 38.12 108 ILE A C 1
ATOM 851 O O . ILE A 1 108 ? 8.500 -16.426 -44.668 1.00 38.12 108 ILE A O 1
ATOM 855 N N . SER A 1 109 ? 8.673 -16.983 -46.844 1.00 41.19 109 SER A N 1
ATOM 856 C CA . SER A 1 109 ? 7.508 -16.280 -47.368 1.00 41.19 109 SER A CA 1
ATOM 857 C C . SER A 1 109 ? 6.238 -17.040 -46.988 1.00 41.19 109 SER A C 1
ATOM 859 O O . SER A 1 109 ? 6.085 -18.188 -47.400 1.00 41.19 109 SER A O 1
ATOM 861 N N . VAL A 1 110 ? 5.309 -16.422 -46.251 1.00 33.81 110 VAL A N 1
ATOM 862 C CA . VAL A 1 110 ? 3.905 -16.862 -46.236 1.00 33.81 110 VAL A CA 1
ATOM 863 C C . VAL A 1 110 ? 2.944 -15.733 -45.869 1.00 33.81 110 VAL A C 1
ATOM 865 O O . VAL A 1 110 ? 3.242 -14.834 -45.092 1.00 33.81 110 VAL A O 1
ATOM 868 N N . GLN A 1 111 ? 1.794 -15.798 -46.528 1.00 36.78 111 GLN A N 1
ATOM 869 C CA . GLN A 1 111 ? 0.762 -14.786 -46.708 1.00 36.78 111 GLN A CA 1
ATOM 870 C C . GLN A 1 111 ? 0.114 -14.283 -45.408 1.00 36.78 111 GLN A C 1
ATOM 872 O O . GLN A 1 111 ? -0.009 -14.995 -44.416 1.00 36.78 111 GLN A O 1
ATOM 877 N N . SER A 1 112 ? -0.370 -13.045 -45.478 1.00 36.66 112 SER A N 1
ATOM 878 C CA . SER A 1 112 ? -1.128 -12.324 -44.458 1.00 36.66 112 SER A CA 1
ATOM 879 C C . SER A 1 112 ? -2.353 -13.094 -43.935 1.00 36.66 112 SER A C 1
ATOM 881 O O . SER A 1 112 ? -3.265 -13.387 -44.712 1.00 36.66 112 SER A O 1
ATOM 883 N N . PRO A 1 113 ? -2.473 -13.306 -42.610 1.00 34.09 113 PRO A N 1
ATOM 884 C CA . PRO A 1 113 ? -3.746 -13.589 -41.969 1.00 34.09 113 PRO A CA 1
ATOM 885 C C . PRO A 1 113 ? -4.413 -12.269 -41.576 1.00 34.09 113 PRO A C 1
ATOM 887 O O . PRO A 1 113 ? -3.852 -11.430 -40.875 1.00 34.09 113 PRO A O 1
ATOM 890 N N . SER A 1 114 ? -5.646 -12.089 -42.031 1.00 40.19 114 SER A N 1
ATOM 891 C CA . SER A 1 114 ? -6.558 -11.047 -41.578 1.00 40.19 114 SER A CA 1
ATOM 892 C C . SER A 1 114 ? -6.869 -11.209 -40.083 1.00 40.19 114 SER A C 1
ATOM 894 O O . SER A 1 114 ? -7.851 -11.858 -39.716 1.00 40.19 114 SER A O 1
ATOM 896 N N . GLU A 1 115 ? -6.066 -10.611 -39.209 1.00 38.12 115 GLU A N 1
ATOM 897 C CA . GLU A 1 115 ? -6.413 -10.466 -37.799 1.00 38.12 115 GLU A CA 1
ATOM 898 C C . GLU A 1 115 ? -7.241 -9.197 -37.617 1.00 38.12 115 GLU A C 1
ATOM 900 O O . GLU A 1 115 ? -6.812 -8.068 -37.862 1.00 38.12 115 GLU A O 1
ATOM 905 N N . LYS A 1 116 ? -8.502 -9.406 -37.239 1.00 34.91 116 LYS A N 1
ATOM 906 C CA . LYS A 1 116 ? -9.453 -8.353 -36.903 1.00 34.91 116 LYS A CA 1
ATOM 907 C C . LYS A 1 116 ? -8.824 -7.464 -35.831 1.00 34.91 116 LYS A C 1
ATOM 909 O O . LYS A 1 116 ? -8.715 -7.866 -34.679 1.00 34.91 116 LYS A O 1
ATOM 914 N N . SER A 1 117 ? -8.464 -6.242 -36.216 1.00 41.25 117 SER A N 1
ATOM 915 C CA . SER A 1 117 ? -8.125 -5.143 -35.312 1.00 41.25 117 SER A CA 1
ATOM 916 C C . SER A 1 117 ? -9.356 -4.791 -34.468 1.00 41.25 117 SER A C 1
ATOM 918 O O . SER A 1 117 ? -10.087 -3.838 -34.741 1.00 41.25 117 SER A O 1
ATOM 920 N N . SER A 1 118 ? -9.642 -5.591 -33.442 1.00 44.12 118 SER A N 1
ATOM 921 C CA . SER A 1 118 ? -10.525 -5.185 -32.360 1.00 44.12 118 SER A CA 1
ATOM 922 C C . SER A 1 118 ? -9.723 -4.240 -31.481 1.00 44.12 118 SER A C 1
ATOM 924 O O . SER A 1 118 ? -9.043 -4.657 -30.545 1.00 44.12 118 SER A O 1
ATOM 926 N N . ARG A 1 119 ? -9.770 -2.950 -31.821 1.00 48.19 119 ARG A N 1
ATOM 927 C CA . ARG A 1 119 ? -9.361 -1.882 -30.906 1.00 48.19 119 ARG A CA 1
ATOM 928 C C . ARG A 1 119 ? -9.996 -2.177 -29.540 1.00 48.19 119 ARG A C 1
ATOM 930 O O . ARG A 1 119 ? -11.197 -2.467 -29.512 1.00 48.19 119 ARG A O 1
ATOM 937 N N . PRO A 1 120 ? -9.241 -2.152 -28.432 1.00 45.22 120 PRO A N 1
ATOM 938 C CA . PRO A 1 120 ? -9.827 -2.407 -27.129 1.00 45.22 120 PRO A CA 1
ATOM 939 C C . PRO A 1 120 ? -10.943 -1.384 -26.898 1.00 45.22 120 PRO A C 1
ATOM 941 O O . PRO A 1 120 ? -10.766 -0.186 -27.119 1.00 45.22 120 PRO A O 1
ATOM 944 N N . ASN A 1 121 ? -12.128 -1.884 -26.552 1.00 46.19 121 ASN A N 1
ATOM 945 C CA . ASN A 1 121 ? -13.315 -1.066 -26.352 1.00 46.19 121 ASN A CA 1
ATOM 946 C C . ASN A 1 121 ? -13.042 -0.120 -25.176 1.00 46.19 121 ASN A C 1
ATOM 948 O O . ASN A 1 121 ? -13.019 -0.558 -24.028 1.00 46.19 121 ASN A O 1
ATOM 952 N N . THR A 1 122 ? -12.784 1.155 -25.464 1.00 46.81 122 THR A N 1
ATOM 953 C CA . THR A 1 122 ? -12.375 2.167 -24.477 1.00 46.81 122 THR A CA 1
ATOM 954 C C . THR A 1 122 ? -13.358 2.254 -23.311 1.00 46.81 122 THR A C 1
ATOM 956 O O . THR A 1 122 ? -12.931 2.277 -22.165 1.00 46.81 122 THR A O 1
ATOM 959 N N . LYS A 1 123 ? -14.663 2.087 -23.572 1.00 55.53 123 LYS A N 1
ATOM 960 C CA . LYS A 1 123 ? -15.703 2.025 -22.529 1.00 55.53 123 LYS A CA 1
ATOM 961 C C . LYS A 1 123 ? -15.529 0.867 -21.540 1.00 55.53 123 LYS A C 1
ATOM 963 O O . LYS A 1 123 ? -15.914 0.985 -20.383 1.00 55.53 123 LYS A O 1
ATOM 968 N N . LEU A 1 124 ? -14.995 -0.270 -21.993 1.00 52.56 124 LEU A N 1
ATOM 969 C CA . LEU A 1 124 ? -14.750 -1.437 -21.140 1.00 52.56 124 LEU A CA 1
ATOM 970 C C . LEU A 1 124 ? -13.508 -1.234 -20.263 1.00 52.56 124 LEU A C 1
ATOM 972 O O . LEU A 1 124 ? -13.473 -1.738 -19.144 1.00 52.56 124 LEU A O 1
ATOM 976 N N . ILE A 1 125 ? -12.510 -0.495 -20.756 1.00 51.88 125 ILE A N 1
ATOM 977 C CA . ILE A 1 125 ? -11.354 -0.071 -19.957 1.00 51.88 125 ILE A CA 1
ATOM 978 C C . ILE A 1 125 ? -11.821 0.912 -18.882 1.00 51.88 125 ILE A C 1
ATOM 980 O O . ILE A 1 125 ? -11.526 0.701 -17.710 1.00 51.88 125 ILE A O 1
ATOM 984 N N . ASP A 1 126 ? -12.636 1.898 -19.259 1.00 57.38 126 ASP A N 1
ATOM 985 C CA . ASP A 1 126 ? -13.188 2.890 -18.332 1.00 57.38 126 ASP A CA 1
ATOM 986 C C . ASP A 1 126 ? -14.046 2.234 -17.234 1.00 57.38 126 ASP A C 1
ATOM 988 O O . ASP A 1 126 ? -13.904 2.555 -16.058 1.00 57.38 126 ASP A O 1
ATOM 992 N N . LEU A 1 127 ? -14.879 1.245 -17.585 1.00 64.81 127 LEU A N 1
ATOM 993 C CA . LEU A 1 127 ? -15.674 0.473 -16.618 1.00 64.81 127 LEU A CA 1
ATOM 994 C C . LEU A 1 127 ? -14.816 -0.383 -15.681 1.00 64.81 127 LEU A C 1
ATOM 996 O O . LEU A 1 127 ? -15.132 -0.488 -14.499 1.00 64.81 127 LEU A O 1
ATOM 1000 N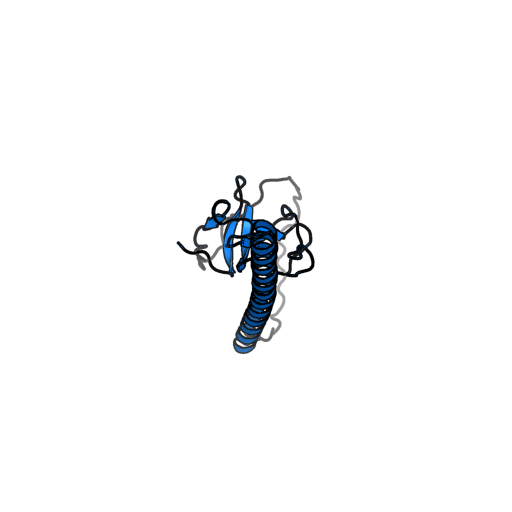 N . LYS A 1 128 ? -13.736 -0.993 -16.183 1.00 56.94 128 LYS A N 1
ATOM 1001 C CA . LYS A 1 128 ? -12.799 -1.754 -15.342 1.00 56.94 128 LYS A CA 1
ATOM 1002 C C . LYS A 1 128 ? -12.038 -0.844 -14.381 1.00 56.94 128 LYS A C 1
ATOM 1004 O O . LYS A 1 128 ? -11.847 -1.225 -13.231 1.00 56.94 128 LYS A O 1
ATOM 1009 N N . MET A 1 129 ? -11.645 0.349 -14.829 1.00 53.31 129 MET A N 1
ATOM 1010 C CA . MET A 1 129 ? -11.015 1.340 -13.956 1.00 53.31 129 MET A CA 1
ATOM 1011 C C . MET A 1 129 ? -11.990 1.852 -12.898 1.00 53.31 129 MET A C 1
ATOM 1013 O O . MET A 1 129 ? -11.640 1.872 -11.726 1.00 53.31 129 MET A O 1
ATOM 1017 N N . LEU A 1 130 ? -13.228 2.175 -13.278 1.00 70.44 130 LEU A N 1
ATOM 1018 C CA . LEU A 1 130 ? -14.242 2.636 -12.329 1.00 70.44 130 LEU A CA 1
ATOM 1019 C C . LEU A 1 130 ? -14.620 1.551 -11.312 1.00 70.44 130 LEU A C 1
ATOM 1021 O O . LEU A 1 130 ? -14.807 1.848 -10.136 1.00 70.44 130 LEU A O 1
ATOM 1025 N N . HIS A 1 131 ? -14.713 0.289 -11.741 1.00 75.62 131 HIS A N 1
ATOM 1026 C CA . HIS A 1 131 ? -14.925 -0.839 -10.833 1.00 75.62 131 HIS A CA 1
ATOM 1027 C C . HIS A 1 131 ? -13.785 -0.953 -9.824 1.00 75.62 131 HIS A C 1
ATOM 1029 O O . HIS A 1 131 ? -14.038 -1.045 -8.628 1.00 75.62 131 HIS A O 1
ATOM 1035 N N . PHE A 1 132 ? -12.540 -0.871 -10.296 1.00 65.38 132 PHE A N 1
ATOM 1036 C CA . PHE A 1 132 ? -11.372 -0.869 -9.427 1.00 65.38 132 PHE A CA 1
ATOM 1037 C C . PHE A 1 132 ? -11.395 0.319 -8.454 1.00 65.38 132 PHE A C 1
ATOM 1039 O O . PHE A 1 132 ? -11.181 0.139 -7.263 1.00 65.38 132 PHE A O 1
ATOM 1046 N N . GLU A 1 133 ? -11.718 1.531 -8.909 1.00 70.38 133 GLU A N 1
ATOM 1047 C CA . GLU A 1 133 ? -11.861 2.707 -8.039 1.00 70.38 133 GLU A CA 1
ATOM 1048 C C . GLU A 1 133 ? -12.968 2.544 -6.992 1.00 70.38 133 GLU A C 1
ATOM 1050 O O . GLU A 1 133 ? -12.802 2.983 -5.848 1.00 70.38 133 GLU A O 1
ATOM 1055 N N . LEU A 1 134 ? -14.082 1.905 -7.358 1.00 74.00 134 LEU A N 1
ATOM 1056 C CA . LEU A 1 134 ? -15.179 1.610 -6.446 1.00 74.00 134 LEU A CA 1
ATOM 1057 C C . LEU A 1 134 ? -14.757 0.572 -5.404 1.00 74.00 134 LEU A C 1
ATOM 1059 O O . LEU A 1 134 ? -14.952 0.811 -4.217 1.00 74.00 134 LEU A O 1
ATOM 1063 N N . GLU A 1 135 ? -14.121 -0.525 -5.819 1.00 73.50 135 GLU A N 1
ATOM 1064 C CA . GLU A 1 135 ? -13.565 -1.538 -4.911 1.00 73.50 135 GLU A CA 1
ATOM 1065 C C . GLU A 1 135 ? -12.565 -0.911 -3.939 1.00 73.50 135 GLU A C 1
ATOM 1067 O O . GLU A 1 135 ? -12.648 -1.120 -2.731 1.00 73.50 135 GLU A O 1
ATOM 1072 N N . GLN A 1 136 ? -11.679 -0.052 -4.442 1.00 69.75 136 GLN A N 1
ATOM 1073 C CA . GLN A 1 136 ? -10.725 0.683 -3.618 1.00 69.75 136 GLN A CA 1
ATOM 1074 C C . GLN A 1 136 ? -11.419 1.657 -2.659 1.00 69.75 136 GLN A C 1
ATOM 1076 O O . GLN A 1 136 ? -10.970 1.859 -1.532 1.00 69.75 136 GLN A O 1
ATOM 1081 N N . SER A 1 137 ? -12.527 2.268 -3.076 1.00 77.12 137 SER A N 1
ATOM 1082 C CA . SER A 1 137 ? -13.319 3.154 -2.218 1.00 77.12 137 SER A CA 1
ATOM 1083 C C . SER A 1 137 ? -14.049 2.382 -1.121 1.00 77.12 137 SER A C 1
ATOM 1085 O O . SER A 1 137 ? -14.049 2.833 0.022 1.00 77.12 137 SER A O 1
ATOM 1087 N N . VAL A 1 138 ? -14.589 1.200 -1.428 1.00 83.25 138 VAL A N 1
ATOM 1088 C CA . VAL A 1 138 ? -15.176 0.288 -0.435 1.00 83.25 138 VAL A CA 1
ATOM 1089 C C . VAL A 1 138 ? -14.119 -0.119 0.590 1.00 83.25 138 VAL A C 1
ATOM 1091 O O . VAL A 1 138 ? -14.331 0.072 1.784 1.00 83.25 138 VAL A O 1
ATOM 1094 N N . MET A 1 139 ? -12.938 -0.551 0.138 1.00 73.44 139 MET A N 1
ATOM 1095 C CA . MET A 1 139 ? -11.834 -0.924 1.033 1.00 73.44 139 MET A CA 1
ATOM 1096 C C . MET A 1 139 ? -11.402 0.240 1.944 1.00 73.44 139 MET A C 1
ATOM 1098 O O . MET A 1 139 ? -11.104 0.043 3.123 1.00 73.44 139 MET A O 1
ATOM 1102 N N . ARG A 1 140 ? -11.394 1.484 1.438 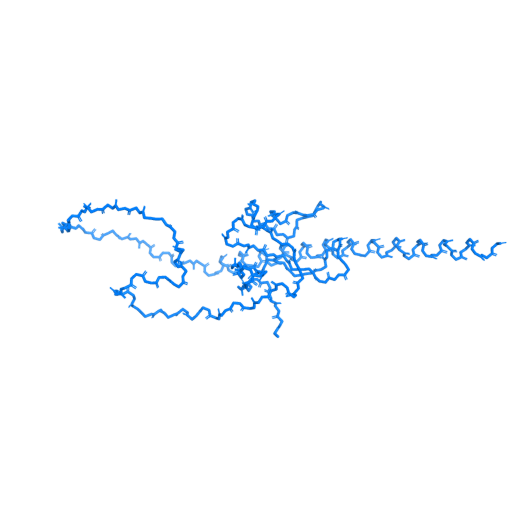1.00 76.88 140 ARG A N 1
ATOM 1103 C CA . ARG A 1 140 ? -11.120 2.677 2.264 1.00 76.88 140 ARG A CA 1
ATOM 1104 C C . ARG A 1 140 ? -12.201 2.926 3.315 1.00 76.88 140 ARG A C 1
ATOM 1106 O O . ARG A 1 140 ? -11.853 3.275 4.442 1.00 76.88 140 ARG A O 1
ATOM 1113 N N . LEU A 1 141 ? -13.477 2.770 2.960 1.00 79.44 141 LEU A N 1
ATOM 1114 C CA . LEU A 1 141 ? -14.595 2.968 3.886 1.00 79.44 141 LEU A CA 1
ATOM 1115 C C . LEU A 1 141 ? -14.571 1.935 5.018 1.00 79.44 141 LEU A C 1
ATOM 1117 O O . LEU A 1 141 ? -14.666 2.321 6.180 1.00 79.44 141 LEU A O 1
ATOM 1121 N N . GLU A 1 142 ? -14.331 0.662 4.702 1.00 78.81 142 GLU A N 1
ATOM 1122 C CA . GLU A 1 142 ? -14.174 -0.404 5.704 1.00 78.81 142 GLU A CA 1
ATOM 1123 C C . GLU A 1 142 ? -12.984 -0.145 6.646 1.00 78.81 142 GLU A C 1
ATOM 1125 O O . GLU A 1 142 ? -13.046 -0.401 7.853 1.00 78.81 142 GLU A O 1
ATOM 1130 N N . GLY A 1 143 ? -11.885 0.392 6.105 1.00 75.31 143 GLY A N 1
ATOM 1131 C CA . GLY A 1 143 ? -10.741 0.834 6.901 1.00 75.31 143 GLY A CA 1
ATOM 1132 C C . GLY A 1 143 ? -11.096 1.980 7.855 1.00 75.31 143 GLY A C 1
ATOM 11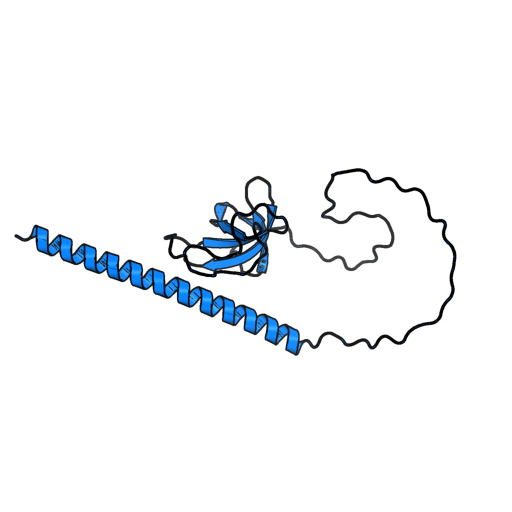33 O O . GLY A 1 143 ? -10.687 1.963 9.018 1.00 75.31 143 GLY A O 1
ATOM 1134 N N . LEU A 1 144 ? -11.880 2.955 7.388 1.00 79.06 144 LEU A N 1
ATOM 1135 C CA . LEU A 1 144 ? -12.288 4.122 8.172 1.00 79.06 144 LEU A CA 1
ATOM 1136 C C . LEU A 1 144 ? -13.264 3.759 9.299 1.00 79.06 144 LEU A C 1
ATOM 1138 O O . LEU A 1 144 ? -13.113 4.260 10.413 1.00 79.06 144 LEU A O 1
ATOM 1142 N N . GLU A 1 145 ? -14.213 2.859 9.043 1.00 83.69 145 GLU A N 1
ATOM 1143 C CA . GLU A 1 145 ? -15.168 2.374 10.046 1.00 83.69 145 GLU A CA 1
ATOM 1144 C C . GLU A 1 145 ? -14.447 1.780 11.268 1.00 83.69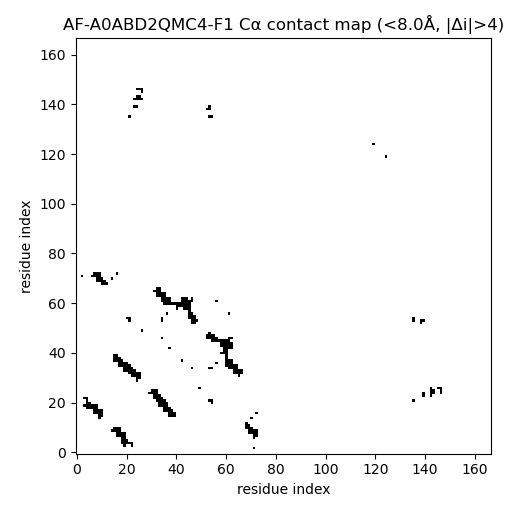 145 GLU A C 1
ATOM 1146 O O . GLU A 1 145 ? -14.794 2.065 12.411 1.00 83.69 145 GLU A O 1
ATOM 1151 N N . LYS A 1 146 ? -13.336 1.067 11.060 1.00 73.81 146 LYS A N 1
ATOM 1152 C CA . LYS A 1 146 ? -12.520 0.516 12.161 1.00 73.81 146 LYS A CA 1
ATOM 1153 C C . LYS A 1 146 ? -11.758 1.559 12.948 1.00 73.81 146 LYS A C 1
ATOM 1155 O O . LYS A 1 146 ? -11.582 1.408 14.157 1.00 73.81 146 LYS A O 1
ATOM 1160 N N . VAL A 1 147 ? -11.256 2.590 12.271 1.00 81.19 147 VAL A N 1
ATOM 1161 C CA . VAL A 1 147 ? -10.641 3.723 12.969 1.00 81.19 147 VAL A CA 1
ATOM 1162 C C . VAL A 1 147 ? -11.683 4.367 13.874 1.00 81.19 147 VAL A C 1
ATOM 1164 O O . VAL A 1 147 ? -11.384 4.653 15.030 1.00 81.19 147 VAL A O 1
ATOM 1167 N N . TYR A 1 148 ? -12.913 4.519 13.382 1.00 82.75 148 TYR A N 1
ATOM 1168 C CA . TYR A 1 148 ? -14.022 5.047 14.163 1.00 82.75 148 TYR A CA 1
ATOM 1169 C C . TYR A 1 148 ? -14.368 4.160 15.371 1.00 82.75 148 TYR A C 1
ATOM 1171 O O . TYR A 1 148 ? -14.400 4.663 16.491 1.00 82.75 148 TYR A O 1
ATOM 1179 N N . GLU A 1 149 ? -14.518 2.844 15.194 1.00 85.12 149 GLU A N 1
ATOM 1180 C CA . GLU A 1 149 ? -14.767 1.903 16.302 1.00 85.12 149 GLU A CA 1
ATOM 1181 C C . GLU A 1 149 ? -13.659 1.925 17.366 1.00 85.12 149 GLU A C 1
ATOM 1183 O O . GLU A 1 149 ? -13.930 1.860 18.568 1.00 85.12 149 GLU A O 1
ATOM 1188 N N . ARG A 1 150 ? -12.390 2.008 16.942 1.00 83.44 150 ARG A N 1
ATOM 1189 C CA . ARG A 1 150 ? -11.254 2.123 17.864 1.00 83.44 150 ARG A CA 1
ATOM 1190 C C . ARG A 1 150 ? -11.331 3.420 18.663 1.00 83.44 150 ARG A C 1
ATOM 1192 O O . ARG A 1 150 ? -11.176 3.382 19.878 1.00 83.44 150 ARG A O 1
ATOM 1199 N N . LEU A 1 151 ? -11.603 4.541 17.995 1.00 80.62 151 LEU A N 1
ATOM 1200 C CA . LEU A 1 151 ? -11.746 5.837 18.655 1.00 80.62 151 LEU A CA 1
ATOM 1201 C C . LEU A 1 151 ? -12.919 5.849 19.639 1.00 80.62 151 LEU A C 1
ATOM 1203 O O . LEU A 1 151 ? -12.770 6.387 20.730 1.00 80.62 151 LEU A O 1
ATOM 1207 N N . GLN A 1 152 ? -14.054 5.229 19.303 1.00 86.56 152 GLN A N 1
ATOM 1208 C CA . GLN A 1 152 ? -15.180 5.093 20.232 1.00 86.56 152 GLN A CA 1
ATOM 1209 C C . GLN A 1 152 ? -14.775 4.332 21.499 1.00 86.56 152 GLN A C 1
ATOM 1211 O O . GLN A 1 152 ? -15.025 4.812 22.600 1.00 86.56 152 GLN A O 1
ATOM 1216 N N . LYS A 1 153 ? -14.076 3.198 21.355 1.00 82.88 153 LYS A N 1
ATOM 1217 C CA . LYS A 1 153 ? -13.566 2.424 22.500 1.00 82.88 153 LYS A CA 1
ATOM 1218 C C . LYS A 1 153 ? -12.567 3.208 23.345 1.00 82.88 153 LYS A C 1
ATOM 1220 O O . LYS A 1 153 ? -12.613 3.117 24.568 1.00 82.88 153 LYS A O 1
ATOM 1225 N N . ASP A 1 154 ? -11.682 3.970 22.708 1.00 82.00 154 ASP A N 1
ATOM 1226 C CA . ASP A 1 154 ? -10.714 4.807 23.416 1.00 82.00 154 ASP A CA 1
ATOM 1227 C C . ASP A 1 154 ? -11.433 5.924 24.204 1.00 82.00 154 ASP A C 1
ATOM 1229 O O . ASP A 1 154 ? -11.088 6.177 25.357 1.00 82.00 154 ASP A O 1
ATOM 1233 N N . VAL A 1 155 ? -12.474 6.546 23.634 1.00 81.81 155 VAL A N 1
ATOM 1234 C CA . VAL A 1 155 ? -13.305 7.559 24.317 1.00 81.81 155 VAL A CA 1
ATOM 1235 C C . VAL A 1 155 ? -14.069 6.961 25.501 1.00 81.81 155 VAL A C 1
ATOM 1237 O O . VAL A 1 155 ? -14.029 7.535 26.590 1.00 81.81 155 VAL A O 1
ATOM 1240 N N . GLU A 1 156 ? -14.719 5.809 25.324 1.00 79.38 156 GLU A N 1
ATOM 1241 C CA . GLU A 1 156 ? -15.438 5.111 26.400 1.00 79.38 156 GLU A CA 1
ATOM 1242 C C . GLU A 1 156 ? -14.474 4.731 27.538 1.00 79.38 156 GLU A C 1
ATOM 1244 O O . GLU A 1 156 ? -14.700 5.066 28.699 1.00 79.38 156 GLU A O 1
ATOM 1249 N N . GLY A 1 157 ? -13.314 4.156 27.201 1.00 72.88 157 GLY A N 1
ATOM 1250 C CA . GLY A 1 157 ? -12.300 3.776 28.186 1.00 72.88 157 GLY A CA 1
ATOM 1251 C C . GLY A 1 157 ? -11.641 4.960 28.906 1.00 72.88 157 GLY A C 1
ATOM 1252 O O . GLY A 1 157 ? -11.085 4.789 29.993 1.00 72.88 157 GLY A O 1
ATOM 1253 N N . HIS A 1 158 ? -11.675 6.164 28.328 1.00 66.75 158 HIS A N 1
ATOM 1254 C CA . HIS A 1 158 ? -11.258 7.394 29.007 1.00 66.75 158 HIS A CA 1
ATOM 1255 C C . HIS A 1 158 ? -12.343 7.965 29.928 1.00 66.75 158 HIS A C 1
ATOM 1257 O O . HIS A 1 158 ? -12.005 8.573 30.945 1.00 66.75 158 HIS A O 1
ATOM 1263 N N . ARG A 1 159 ? -13.623 7.760 29.605 1.00 65.44 159 ARG A N 1
ATOM 1264 C CA . ARG A 1 159 ? -14.751 8.155 30.454 1.00 65.44 159 ARG A CA 1
ATOM 1265 C C . ARG A 1 159 ? -14.796 7.328 31.742 1.00 65.44 159 ARG A C 1
ATOM 1267 O O . ARG A 1 159 ? -14.864 7.919 32.816 1.00 65.44 159 ARG A O 1
ATOM 1274 N N . ASP A 1 160 ? -14.634 6.011 31.644 1.00 62.56 160 ASP A N 1
ATOM 1275 C CA . ASP A 1 160 ? -14.672 5.107 32.805 1.00 62.56 160 ASP A CA 1
ATOM 1276 C C . ASP A 1 160 ? -13.555 5.410 33.821 1.00 62.56 160 ASP A C 1
ATOM 1278 O O . ASP A 1 160 ? -13.768 5.392 35.032 1.00 62.56 160 ASP A O 1
ATOM 1282 N N . LYS A 1 161 ? -12.364 5.793 33.339 1.00 60.72 161 LYS A N 1
ATOM 1283 C CA . LYS A 1 161 ? -11.230 6.175 34.202 1.00 60.72 161 LYS A CA 1
ATOM 1284 C C . LYS A 1 161 ? -11.467 7.471 34.977 1.00 60.72 161 LYS A C 1
ATOM 1286 O O . LYS A 1 161 ? -10.936 7.619 36.072 1.00 60.72 161 LYS A O 1
ATOM 1291 N N . ASN A 1 162 ? -12.233 8.415 34.430 1.00 58.81 162 ASN A N 1
ATOM 1292 C CA . ASN A 1 162 ? -12.557 9.657 35.137 1.00 58.81 162 ASN A CA 1
ATOM 1293 C C . ASN A 1 162 ? -13.637 9.446 36.210 1.00 58.81 162 ASN A C 1
ATOM 1295 O O . ASN A 1 162 ? -13.619 10.138 37.226 1.00 58.81 162 ASN A O 1
ATOM 1299 N N . GLU A 1 163 ? -14.545 8.484 36.027 1.00 59.44 163 GLU A N 1
ATOM 1300 C CA . GLU A 1 163 ? -15.538 8.128 37.049 1.00 59.44 163 GLU A CA 1
ATOM 1301 C C . GLU A 1 163 ? -14.892 7.392 38.244 1.00 59.44 163 GLU A C 1
ATOM 1303 O O . GLU A 1 163 ? -15.267 7.652 39.386 1.00 59.44 163 GLU A O 1
ATOM 1308 N N . GLU A 1 164 ? -13.852 6.576 38.023 1.00 58.03 164 GLU A N 1
ATOM 1309 C CA . GLU A 1 164 ? -13.122 5.860 39.091 1.00 58.03 164 GLU A CA 1
ATOM 1310 C C . GLU A 1 164 ? -12.205 6.771 39.944 1.00 58.03 164 GLU A C 1
ATOM 1312 O O . GLU A 1 164 ? -11.942 6.476 41.105 1.00 58.03 164 GLU A O 1
ATOM 1317 N N . LEU A 1 165 ? -11.760 7.914 39.408 1.00 56.88 165 LEU A N 1
ATOM 1318 C CA . LEU A 1 165 ? -10.936 8.917 40.112 1.00 56.88 165 LEU A CA 1
ATOM 1319 C C . LEU A 1 165 ? -11.745 9.920 40.962 1.00 56.88 165 LEU A C 1
ATOM 1321 O O . LEU A 1 165 ? -11.152 10.779 41.615 1.00 56.88 165 LEU A O 1
ATOM 1325 N N . THR A 1 166 ? -13.080 9.836 40.938 1.00 56.00 166 THR A N 1
ATOM 1326 C CA . THR A 1 166 ? -13.985 10.757 41.656 1.00 56.00 166 THR A CA 1
ATOM 1327 C C . THR A 1 166 ? -14.638 10.112 42.898 1.00 56.00 166 THR A C 1
ATOM 1329 O O . THR A 1 166 ? -15.487 10.733 43.538 1.00 56.00 166 THR A O 1
ATOM 1332 N N . LEU A 1 167 ? -14.232 8.888 43.261 1.00 50.12 167 LEU A N 1
ATOM 1333 C CA . LEU A 1 167 ? -14.604 8.175 44.495 1.00 50.12 167 LEU A CA 1
ATOM 1334 C C . LEU A 1 167 ? -13.417 8.102 45.463 1.00 50.12 167 LEU A C 1
ATOM 1336 O O . LEU A 1 167 ? -13.674 8.175 46.687 1.00 50.12 167 LEU A O 1
#

Solvent-accessible surface area (backbone atoms only — not comparable to full-atom values): 10470 Å² total; per-residue (Å²): 136,85,88,54,70,73,38,56,28,22,40,58,93,81,50,45,50,29,30,28,63,30,77,43,62,42,85,89,46,99,47,68,34,35,31,32,41,36,79,54,75,77,36,84,25,35,30,57,58,97,94,42,62,61,45,85,52,57,76,24,14,9,41,80,44,50,71,94,42,56,41,80,46,78,83,81,77,81,74,90,65,86,87,84,76,77,96,74,59,99,79,68,82,89,77,83,91,79,91,78,97,80,81,81,91,72,95,76,93,77,81,89,77,91,73,81,83,73,69,79,58,61,71,60,54,52,50,52,51,50,49,48,52,48,53,50,48,51,38,50,49,61,28,47,53,47,49,50,55,51,49,51,50,53,52,53,59,52,51,56,56,56,61,65,75,75,115

Organism: NCBI:txid1844966

Foldseek 3Di:
DDDDFQFWKFFAPVRFIWTFHAWAAALPDPDIKTKTFTPDLQAQAQQDDDHARLDGDDHSRIHIDDPVRIDGDPPPPPPPDDDPDDDDDVDDDPDDDDDDPDDDDDDDDDDDDPDPPPPPPVVVVVVVVVVSVVVNVVSNVVRVVSVVVVVVVVVVVVVVVVVVVVD

Nearest PDB structures (foldseek):
  2hl5-assembly1_D  TM=9.709E-01  e=3.702E-08  Homo sapiens
  3tq7-assembly1_Q  TM=9.757E-01  e=5.630E-07  Homo sapiens
  2hqh-assembly1_A  TM=9.625E-01  e=5.630E-07  Homo sapiens
  2coy-assembly1_A  TM=8.657E-01  e=9.110E-06  Homo sapiens
  2cp6-assembly1_A  TM=5.513E-01  e=6.372E-07  Homo sapiens

Mean predicted aligned error: 16.37 Å

Secondary structure (DSSP, 8-state):
----TT-EEEETTTTEEEEEEEEEEETTEEEEEEEEEESSS--SBSSEETTEES----TTTEEEE-GGGEEEPPP-----S---S----S--------------------PPP--------HHHHHHHHHHHHHHHHHHHHHHHHHHHHHHHHHHHHHHHHHHHTT-

Sequence (167 aa):
MEFIVGQRVLYGKEFLPGIIAYIGPTSFSTHITYGLILDSAHGNSDGYLKGFRYFHCDPNHGVFCHEKKLVAAPPVISFTHRYEDSCASPYTYAGDEYFDENCSASEISVQSPSEKSSRPNTKLIDLKMLHFELEQSVMRLEGLEKVYERLQKDVEGHRDKNEELTL

InterPro domains:
  IPR000938 CAP Gly-rich domain [PF01302] (5-69)
  IPR000938 CAP Gly-rich domain [PS50245] (24-66)
  IPR000938 CAP Gly-rich domain [SM01052] (5-71)
  IPR028750 Centrosome-associated protein 350/Coiled-coil domain-containing protein 187 [PTHR13958] (2-118)
  IPR036859 CAP Gly-rich domain superfamily [G3DSA:2.30.30.190] (1-75)
  IPR036859 CAP Gly-rich domain superfamily [SSF74924] (1-98)